Protein AF-A0AA38S0X5-F1 (afdb_monomer)

Solvent-accessible surface area (backbone atoms only — not comparable to full-atom values): 9272 Å² total; per-residue (Å²): 140,82,86,83,85,83,89,83,83,81,88,85,82,88,83,82,88,82,88,82,86,79,83,81,84,75,83,90,79,89,82,90,82,83,89,84,91,79,90,72,82,74,76,70,73,80,76,76,75,66,76,85,64,78,91,59,71,46,45,61,47,58,43,97,86,70,40,74,42,62,42,76,49,60,41,81,95,59,72,51,36,23,19,38,40,40,60,46,39,74,39,44,66,60,50,52,49,54,47,49,73,77,36,100,55,57,77,90,42,56,44,71,41,86,88,74,35,30,38,39,32,63,36,93,45,50,68,62,52,52,51,50,42,46,75,74,69,92

Organism: NCBI:txid41990

Sequence (138 aa):
MSRRLPSLRAAALSSLLSSSSTARTTPFFRALTTATTASSSSQAPPATASPARKPRPFIVARTPSNNLAVYQDARSGGTNKFTLIRKVGGDARALRQALLEELPFADGDVRLNPVTGHISVKGWHHKTIVNWLTAQGF

pLDDT: mean 79.6, std 19.32, range [43.91, 98.06]

Structure (mmCIF, N/CA/C/O backbone):
data_AF-A0AA38S0X5-F1
#
_entry.id   AF-A0AA38S0X5-F1
#
loop_
_atom_site.group_PDB
_atom_site.id
_atom_site.type_symbol
_atom_site.label_atom_id
_atom_site.label_alt_id
_atom_site.label_comp_id
_atom_site.label_asym_id
_atom_site.label_entity_id
_atom_site.label_seq_id
_atom_site.pdbx_PDB_ins_code
_atom_site.Cartn_x
_atom_site.Cartn_y
_atom_site.Cartn_z
_atom_site.occupancy
_atom_site.B_iso_or_equiv
_atom_site.auth_seq_id
_atom_site.auth_comp_id
_atom_site.auth_asym_id
_atom_site.auth_atom_id
_atom_site.pdbx_PDB_model_num
ATOM 1 N N . MET A 1 1 ? 37.559 -34.616 -37.834 1.00 52.75 1 MET A N 1
ATOM 2 C CA . MET A 1 1 ? 38.514 -34.341 -36.736 1.00 52.75 1 MET A CA 1
ATOM 3 C C . MET A 1 1 ? 37.707 -33.808 -35.548 1.00 52.75 1 MET A C 1
ATOM 5 O O . MET A 1 1 ? 37.344 -32.650 -35.549 1.00 52.75 1 MET A O 1
ATOM 9 N N . SER A 1 2 ? 37.055 -34.655 -34.751 1.00 44.97 2 SER A N 1
ATOM 10 C CA . SER A 1 2 ? 37.579 -35.397 -33.585 1.00 44.97 2 SER A CA 1
ATOM 11 C C . SER A 1 2 ? 37.655 -34.587 -32.272 1.00 44.97 2 SER A C 1
ATOM 13 O O . SER A 1 2 ? 38.683 -33.986 -32.007 1.00 44.97 2 SER A O 1
ATOM 15 N N . ARG A 1 3 ? 36.612 -34.781 -31.429 1.00 52.75 3 ARG A N 1
ATOM 16 C CA . ARG A 1 3 ? 36.579 -34.899 -29.937 1.00 52.75 3 ARG A CA 1
ATOM 17 C C . ARG A 1 3 ? 36.866 -33.607 -29.112 1.00 52.75 3 ARG A C 1
ATOM 19 O O . ARG A 1 3 ? 37.687 -32.810 -29.514 1.00 52.75 3 ARG A O 1
ATOM 26 N N . ARG A 1 4 ? 36.268 -33.319 -27.937 1.00 56.16 4 ARG A N 1
ATOM 27 C CA . ARG A 1 4 ? 35.839 -34.161 -26.796 1.00 56.16 4 ARG A CA 1
ATOM 28 C C . ARG A 1 4 ? 34.681 -33.546 -25.959 1.00 56.16 4 ARG A C 1
ATOM 30 O O . ARG A 1 4 ? 34.675 -32.360 -25.672 1.00 56.16 4 ARG A O 1
ATOM 37 N N . LEU A 1 5 ? 33.788 -34.464 -25.580 1.00 58.53 5 LEU A N 1
ATOM 38 C CA . LEU A 1 5 ? 32.840 -34.675 -24.461 1.00 58.53 5 LEU A CA 1
ATOM 39 C C . LEU A 1 5 ? 32.655 -33.691 -23.265 1.00 58.53 5 LEU A C 1
ATOM 41 O O . LEU A 1 5 ? 33.582 -32.981 -22.887 1.00 58.53 5 LEU A O 1
ATOM 45 N N . PRO A 1 6 ? 31.467 -33.755 -22.607 1.00 57.16 6 PRO A N 1
ATOM 46 C CA . PRO A 1 6 ? 31.051 -32.929 -21.466 1.00 57.16 6 PRO A CA 1
ATOM 47 C C . PRO A 1 6 ? 31.633 -33.388 -20.117 1.00 57.16 6 PRO A C 1
ATOM 49 O O . PRO A 1 6 ? 31.853 -34.578 -19.888 1.00 57.16 6 PRO A O 1
ATOM 52 N N . SER A 1 7 ? 31.814 -32.440 -19.191 1.00 60.75 7 SER A N 1
ATOM 53 C CA . SER A 1 7 ? 32.172 -32.724 -17.796 1.00 60.75 7 SER A CA 1
ATOM 54 C C . SER A 1 7 ? 30.917 -33.036 -16.978 1.00 60.75 7 SER A C 1
ATOM 56 O O . SER A 1 7 ? 30.143 -32.149 -16.622 1.00 60.75 7 SER A O 1
ATOM 58 N N . LEU A 1 8 ? 30.723 -34.324 -16.703 1.00 54.19 8 LEU A N 1
ATOM 59 C CA . LEU A 1 8 ? 29.823 -34.846 -15.681 1.00 54.19 8 LEU A CA 1
ATOM 60 C C . LEU A 1 8 ? 30.517 -34.707 -14.323 1.00 54.19 8 LEU A C 1
ATOM 62 O O . LEU A 1 8 ? 31.570 -35.310 -14.110 1.00 54.19 8 LEU A O 1
ATOM 66 N N . ARG A 1 9 ? 29.919 -33.973 -13.379 1.00 53.28 9 ARG A N 1
ATOM 67 C CA . ARG A 1 9 ? 30.257 -34.125 -11.960 1.00 53.28 9 ARG A CA 1
ATOM 68 C C . ARG A 1 9 ? 29.139 -34.875 -11.252 1.00 53.28 9 ARG A C 1
ATOM 70 O O . ARG A 1 9 ? 27.997 -34.431 -11.215 1.00 53.28 9 ARG A O 1
ATOM 77 N N . ALA A 1 10 ? 29.516 -36.054 -10.772 1.00 46.12 10 ALA A N 1
ATOM 78 C CA . ALA A 1 10 ? 28.684 -37.025 -10.094 1.00 46.12 10 ALA A CA 1
ATOM 79 C C . ALA A 1 10 ? 28.359 -36.624 -8.645 1.00 46.12 10 ALA A C 1
ATOM 81 O O . ALA A 1 10 ? 28.995 -35.758 -8.046 1.00 46.12 10 ALA A O 1
ATOM 82 N N . ALA A 1 11 ? 27.335 -37.308 -8.144 1.00 50.06 11 ALA A N 1
ATOM 83 C CA . ALA A 1 11 ? 26.624 -37.157 -6.886 1.00 50.06 11 ALA A CA 1
ATOM 84 C C . ALA A 1 11 ? 27.460 -37.323 -5.605 1.00 50.06 11 ALA A C 1
ATOM 86 O O . ALA A 1 11 ? 28.450 -38.051 -5.576 1.00 50.06 11 ALA A O 1
ATOM 87 N N . ALA A 1 12 ? 26.931 -36.770 -4.511 1.00 52.31 12 ALA A N 1
ATOM 88 C CA . ALA A 1 12 ? 27.066 -37.352 -3.181 1.00 52.31 12 ALA A CA 1
ATOM 89 C C . ALA A 1 12 ? 25.684 -37.405 -2.510 1.00 52.31 12 ALA A C 1
ATOM 91 O O . ALA A 1 12 ? 24.928 -36.434 -2.512 1.00 52.31 12 ALA A O 1
ATOM 92 N N . LEU A 1 13 ? 25.374 -38.599 -2.018 1.00 48.69 13 LEU A N 1
ATOM 93 C CA . LEU A 1 13 ? 24.159 -39.046 -1.349 1.00 48.69 13 LEU A CA 1
ATOM 94 C C . LEU A 1 13 ? 24.282 -38.851 0.171 1.00 48.69 13 LEU A C 1
ATOM 96 O O . LEU A 1 13 ? 25.394 -38.870 0.696 1.00 48.69 13 LEU A O 1
ATOM 100 N N . SER A 1 14 ? 23.133 -38.934 0.853 1.00 43.91 14 SER A N 1
ATOM 101 C CA . SER A 1 14 ? 22.975 -39.305 2.280 1.00 43.91 14 SER A CA 1
ATOM 102 C C . SER A 1 14 ? 23.137 -38.139 3.272 1.00 43.91 14 SER A C 1
ATOM 104 O O . SER A 1 14 ? 23.993 -37.290 3.093 1.00 43.91 14 SER A O 1
ATOM 106 N N . SER A 1 15 ? 22.356 -37.997 4.343 1.00 55.22 15 SER A N 1
ATOM 107 C CA . SER A 1 15 ? 21.524 -38.956 5.078 1.00 55.22 15 SER A CA 1
ATOM 108 C C . SER A 1 15 ? 20.460 -38.233 5.918 1.00 55.22 15 SER A C 1
ATOM 110 O O . SER A 1 15 ? 20.6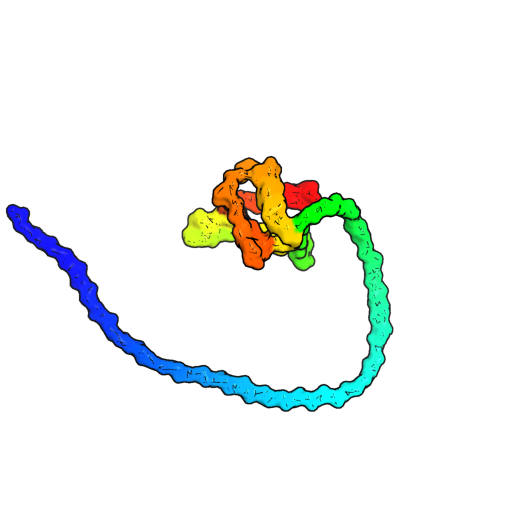20 -37.082 6.315 1.00 55.22 15 SER A O 1
ATOM 112 N N . LEU A 1 16 ? 19.377 -38.965 6.165 1.00 58.16 16 LEU A N 1
ATOM 113 C CA . LEU A 1 16 ? 18.199 -38.648 6.970 1.00 58.16 16 LEU A CA 1
ATOM 114 C C . LEU A 1 16 ? 18.473 -38.695 8.496 1.00 58.16 16 LEU A C 1
ATOM 116 O O . LEU A 1 16 ? 19.490 -39.243 8.913 1.00 58.16 16 LEU A O 1
ATOM 120 N N . LEU A 1 17 ? 17.461 -38.267 9.274 1.00 52.75 17 LEU A N 1
ATOM 121 C CA . LEU A 1 17 ? 17.262 -38.404 10.739 1.00 52.75 17 LEU A CA 1
ATOM 122 C C . LEU A 1 17 ? 18.129 -37.443 11.592 1.00 52.75 17 LEU A C 1
ATOM 124 O O . LEU A 1 17 ? 19.281 -37.202 11.287 1.00 52.75 17 LEU A O 1
ATOM 128 N N . SER A 1 18 ? 17.669 -36.823 12.681 1.00 54.97 18 SER A N 1
ATOM 129 C CA . SER A 1 18 ? 16.608 -37.196 13.612 1.00 54.97 18 SER A CA 1
ATOM 130 C C . SER A 1 18 ? 16.074 -35.973 14.369 1.00 54.97 18 SER A C 1
ATOM 132 O O . SER A 1 18 ? 16.801 -35.033 14.680 1.00 54.97 18 SER A O 1
ATOM 134 N N . SER A 1 19 ? 14.791 -36.054 14.700 1.00 55.12 19 SER A N 1
ATOM 135 C CA . SER A 1 19 ? 14.018 -35.215 15.607 1.00 55.12 19 SER A CA 1
ATOM 136 C C . SER A 1 19 ? 14.604 -35.110 17.017 1.00 55.12 19 SER A C 1
ATOM 138 O O . SER A 1 19 ? 15.086 -36.100 17.561 1.00 55.12 19 SER A O 1
ATOM 140 N N . SER A 1 20 ? 14.356 -33.973 17.670 1.00 57.53 20 SER A N 1
ATOM 141 C CA . SER A 1 20 ? 13.981 -33.947 19.091 1.00 57.53 20 SER A CA 1
ATOM 142 C C . SER A 1 20 ? 13.278 -32.631 19.425 1.00 57.53 20 SER A C 1
ATOM 144 O O . SER A 1 20 ? 13.896 -31.621 19.754 1.00 57.53 20 SER A O 1
ATOM 146 N N . SER A 1 21 ? 11.952 -32.678 19.303 1.00 58.75 21 SER A N 1
ATOM 147 C CA . SER A 1 21 ? 11.010 -31.726 19.882 1.00 58.75 21 SER A CA 1
ATOM 148 C C . SER A 1 21 ? 11.055 -31.856 21.404 1.00 58.75 21 SER A C 1
ATOM 150 O O . SER A 1 21 ? 10.702 -32.903 21.944 1.00 58.75 21 SER A O 1
ATOM 152 N N . THR A 1 22 ? 11.490 -30.815 22.109 1.00 59.88 22 THR A N 1
ATOM 153 C CA . THR A 1 22 ? 11.299 -30.706 23.557 1.00 59.88 22 THR A CA 1
ATOM 154 C C . THR A 1 22 ? 10.068 -29.851 23.822 1.00 59.88 22 THR A C 1
ATOM 156 O O . THR A 1 22 ? 10.115 -28.625 23.904 1.00 59.88 22 THR A O 1
ATOM 159 N N . ALA A 1 23 ? 8.931 -30.533 23.950 1.00 57.59 23 ALA A N 1
ATOM 160 C CA . ALA A 1 23 ? 7.719 -29.970 24.518 1.00 57.59 23 ALA A CA 1
ATOM 161 C C . ALA A 1 23 ? 8.006 -29.524 25.962 1.00 57.59 23 ALA A C 1
ATOM 163 O O . ALA A 1 23 ? 8.208 -30.347 26.853 1.00 57.59 23 ALA A O 1
ATOM 164 N N . ARG A 1 24 ? 8.039 -28.210 26.202 1.00 52.91 24 ARG A N 1
ATOM 165 C CA . ARG A 1 24 ? 8.001 -27.652 27.556 1.00 52.91 24 ARG A CA 1
ATOM 166 C C . ARG A 1 24 ? 6.548 -27.455 27.964 1.00 52.91 24 ARG A C 1
ATOM 168 O O . ARG A 1 24 ? 5.942 -26.419 27.715 1.00 52.91 24 ARG A O 1
ATOM 175 N N . THR A 1 25 ? 6.018 -28.489 28.598 1.00 58.12 25 THR A N 1
ATOM 176 C CA . THR A 1 25 ? 4.778 -28.465 29.369 1.00 58.12 25 THR A CA 1
ATOM 177 C C . THR A 1 25 ? 5.058 -27.748 30.686 1.00 58.12 25 THR A C 1
ATOM 179 O O . THR A 1 25 ? 5.696 -28.311 31.572 1.00 58.12 25 THR A O 1
ATOM 182 N N . THR A 1 26 ? 4.616 -26.501 30.830 1.00 66.12 26 THR A N 1
ATOM 183 C CA . THR A 1 26 ? 4.522 -25.859 32.149 1.00 66.12 26 THR A CA 1
ATOM 184 C C . THR A 1 26 ? 3.073 -25.902 32.618 1.00 66.12 26 THR A C 1
ATOM 186 O O . THR A 1 26 ? 2.185 -25.514 31.852 1.00 66.12 26 THR A O 1
ATOM 189 N N . PRO A 1 27 ? 2.812 -26.381 33.844 1.00 64.94 27 PRO A N 1
ATOM 190 C CA . PRO A 1 27 ? 1.467 -26.540 34.349 1.00 64.94 27 PRO A CA 1
ATOM 191 C C . PRO A 1 27 ? 0.811 -25.193 34.643 1.00 64.94 27 PRO A C 1
ATOM 193 O O . PRO A 1 27 ? 1.396 -24.260 35.188 1.00 64.94 27 PRO A O 1
ATOM 196 N N . PHE A 1 28 ? -0.460 -25.183 34.276 1.00 59.56 28 PHE A N 1
ATOM 197 C CA . PHE A 1 28 ? -1.569 -24.441 34.842 1.00 59.56 28 PHE A CA 1
ATOM 198 C C . PHE A 1 28 ? -1.389 -24.121 36.338 1.00 59.56 28 PHE A C 1
ATOM 200 O O . PHE A 1 28 ? -1.442 -25.016 37.179 1.00 59.56 28 PHE A O 1
ATOM 207 N N . PHE A 1 29 ? -1.271 -22.836 36.671 1.00 58.94 29 PHE A N 1
ATOM 208 C CA . PHE A 1 29 ? -1.618 -22.329 37.996 1.00 58.94 29 PHE A CA 1
ATOM 209 C C . PHE A 1 29 ? -2.692 -21.259 37.850 1.00 58.94 29 PHE A C 1
ATOM 211 O O . PHE A 1 29 ? -2.479 -20.175 37.311 1.00 58.94 29 PHE A O 1
ATOM 218 N N . ARG A 1 30 ? -3.881 -21.619 38.328 1.00 60.88 30 ARG A N 1
ATOM 219 C CA . ARG A 1 30 ? -5.025 -20.743 38.543 1.00 60.88 30 ARG A CA 1
ATOM 220 C C . ARG A 1 30 ? -4.872 -20.126 39.930 1.00 60.88 30 ARG A C 1
ATOM 222 O O . ARG A 1 30 ? -4.909 -20.853 40.917 1.00 60.88 30 ARG A O 1
ATOM 229 N N . ALA A 1 31 ? -4.764 -18.804 39.998 1.00 60.12 31 ALA A N 1
ATOM 230 C CA . ALA A 1 31 ? -4.989 -18.047 41.223 1.00 60.12 31 ALA A CA 1
ATOM 231 C C . ALA A 1 31 ? -6.096 -17.020 40.960 1.00 60.12 31 ALA A C 1
ATOM 233 O O . ALA A 1 31 ? -5.972 -16.141 40.112 1.00 60.12 31 ALA A O 1
ATOM 234 N N . LEU A 1 32 ? -7.212 -17.215 41.659 1.00 60.00 32 LEU A N 1
ATOM 235 C CA . LEU A 1 32 ? -8.371 -16.337 41.718 1.00 60.00 32 LEU A CA 1
ATOM 236 C C . LEU A 1 32 ? -8.268 -15.578 43.045 1.00 60.00 32 LEU A C 1
ATOM 238 O O . LEU A 1 32 ? -8.466 -16.193 44.089 1.00 60.00 32 LEU A O 1
ATOM 242 N N . THR A 1 33 ? -7.971 -14.278 43.016 1.00 60.59 33 THR A N 1
ATOM 243 C CA . THR A 1 33 ? -8.035 -13.407 44.203 1.00 60.59 33 THR A CA 1
ATOM 244 C C . THR A 1 33 ? -8.542 -12.012 43.827 1.00 60.59 33 THR A C 1
ATOM 246 O O . THR A 1 33 ? -7.830 -11.193 43.258 1.00 60.59 33 THR A O 1
ATOM 249 N N . THR A 1 34 ? -9.836 -11.832 44.086 1.00 50.75 34 THR A N 1
ATOM 250 C CA . THR A 1 34 ? -10.537 -10.672 44.67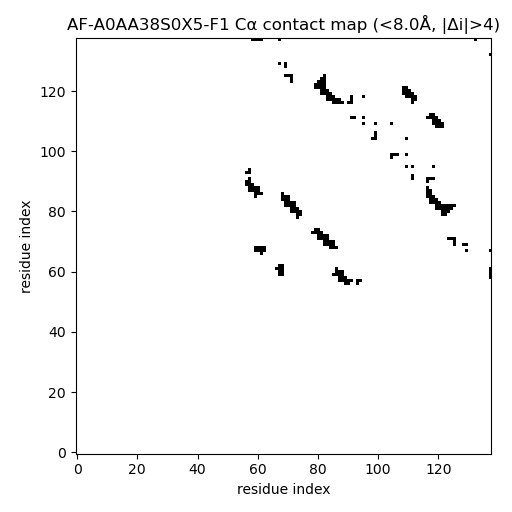1 1.00 50.75 34 THR A CA 1
ATOM 251 C C . THR A 1 34 ? -9.875 -9.281 44.701 1.00 50.75 34 THR A C 1
ATOM 253 O O . THR A 1 34 ? -8.882 -9.078 45.386 1.00 50.75 34 THR A O 1
ATOM 256 N N . ALA A 1 35 ? -10.608 -8.333 44.093 1.00 51.25 35 ALA A N 1
ATOM 257 C CA . ALA A 1 35 ? -10.918 -6.954 44.510 1.00 51.25 35 ALA A CA 1
ATOM 258 C C . ALA A 1 35 ? -9.779 -5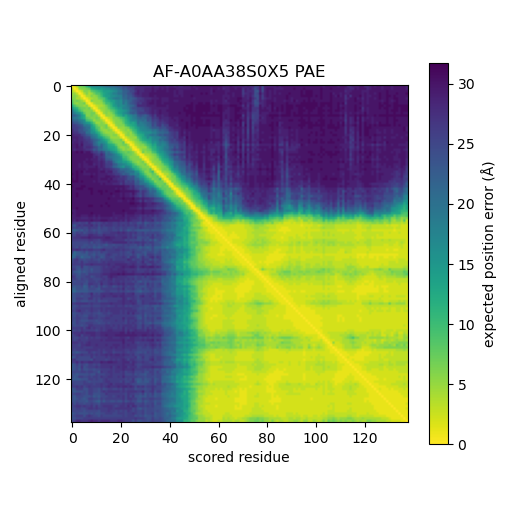.949 44.789 1.00 51.25 35 ALA A C 1
ATOM 260 O O . ALA A 1 35 ? -9.002 -6.121 45.718 1.00 51.25 35 ALA A O 1
ATOM 261 N N . THR A 1 36 ? -9.802 -4.805 44.085 1.00 53.00 36 THR A N 1
ATOM 262 C CA . THR A 1 36 ? -10.063 -3.461 44.663 1.00 53.00 36 THR A CA 1
ATOM 263 C C . THR A 1 36 ? -10.028 -2.387 43.560 1.00 53.00 36 THR A C 1
ATOM 265 O O . THR A 1 36 ? -9.030 -2.180 42.881 1.00 53.00 36 THR A O 1
ATOM 268 N N . THR A 1 37 ? -11.190 -1.766 43.377 1.00 54.81 37 THR A N 1
ATOM 269 C CA . THR A 1 37 ? -11.481 -0.352 43.092 1.00 54.81 37 THR A CA 1
ATOM 270 C C . THR A 1 37 ? -10.351 0.559 42.588 1.00 54.81 37 THR A C 1
ATOM 272 O O . THR A 1 37 ? -9.482 0.961 43.351 1.00 54.81 37 THR A O 1
ATOM 275 N N . ALA A 1 38 ? -10.488 1.032 41.346 1.00 54.53 38 ALA A N 1
ATOM 276 C CA . ALA A 1 38 ? -10.232 2.427 40.974 1.00 54.53 38 ALA A CA 1
ATOM 277 C C . ALA A 1 38 ? -10.913 2.709 39.627 1.00 54.53 38 ALA A C 1
ATOM 279 O O . ALA A 1 38 ? -10.335 2.526 38.558 1.00 54.53 38 ALA A O 1
ATOM 280 N N . SER A 1 39 ? -12.172 3.139 39.687 1.00 54.75 39 SER A N 1
ATOM 281 C CA . SER A 1 39 ? -12.848 3.790 38.567 1.00 54.75 39 SER A CA 1
ATOM 282 C C . SER A 1 39 ? -12.211 5.163 38.359 1.00 54.75 39 SER A C 1
ATOM 284 O O . SER A 1 39 ? -12.702 6.170 38.858 1.00 54.75 39 SER A O 1
ATOM 286 N N . SER A 1 40 ? -11.089 5.215 37.651 1.00 54.75 40 SER A N 1
ATOM 287 C CA . SER A 1 40 ? -10.600 6.450 37.055 1.00 54.75 40 SER A CA 1
ATOM 288 C C . SER A 1 40 ? -11.386 6.670 35.767 1.00 54.75 40 SER A C 1
ATOM 290 O O . SER A 1 40 ? -11.106 6.086 34.722 1.00 54.75 40 SER A O 1
ATOM 292 N N . SER A 1 41 ? -12.416 7.511 35.850 1.00 58.16 41 SER A N 1
ATOM 293 C CA . SER A 1 41 ? -13.047 8.112 34.681 1.00 58.16 41 SER A CA 1
ATOM 294 C C . SER A 1 41 ? -12.013 8.991 33.977 1.00 58.16 41 SER A C 1
ATOM 296 O O . SER A 1 41 ? -11.924 10.196 34.212 1.00 58.16 41 SER A O 1
ATOM 298 N N . SER A 1 42 ? -11.186 8.385 33.130 1.00 53.84 42 SER A N 1
ATOM 299 C CA . SER A 1 42 ? -10.414 9.115 32.139 1.00 53.84 42 SER A CA 1
ATOM 300 C C . SER A 1 42 ? -11.415 9.666 31.136 1.00 53.84 42 SER A C 1
ATOM 302 O O . SER A 1 42 ? -11.842 8.980 30.211 1.00 53.84 42 SER A O 1
ATOM 304 N N . GLN A 1 43 ? -11.851 10.895 31.397 1.00 51.00 43 GLN A N 1
ATOM 305 C CA . GLN A 1 43 ? -12.600 11.731 30.479 1.00 51.00 43 GLN A CA 1
ATOM 306 C C . GLN A 1 43 ? -11.787 11.799 29.184 1.00 51.00 43 GLN A C 1
ATOM 308 O O . GLN A 1 43 ? -10.787 12.510 29.093 1.00 51.00 43 GLN A O 1
ATOM 313 N N . ALA A 1 44 ? -12.152 10.956 28.218 1.00 58.53 44 ALA A N 1
ATOM 314 C CA . ALA A 1 44 ? -11.544 10.979 26.904 1.00 58.53 44 ALA A CA 1
ATOM 315 C C . ALA A 1 44 ? -11.789 12.382 26.326 1.00 58.53 44 ALA A C 1
ATOM 317 O O . ALA A 1 44 ? -12.930 12.855 26.381 1.00 58.53 44 ALA A O 1
ATOM 318 N N . PRO A 1 45 ? -10.753 13.075 25.817 1.00 64.94 45 PRO A N 1
ATOM 319 C CA . PRO A 1 45 ? -10.961 14.351 25.152 1.00 64.94 45 PRO A CA 1
ATOM 320 C C . PRO A 1 45 ? -11.981 14.142 24.025 1.00 64.94 45 PRO A C 1
ATOM 322 O O . PRO A 1 45 ? -12.003 13.057 23.430 1.00 64.94 45 PRO A O 1
ATOM 325 N N . PRO A 1 46 ? -12.850 15.132 23.747 1.00 54.16 46 PRO A N 1
ATOM 326 C CA . PRO A 1 46 ? -13.848 15.011 22.699 1.00 54.16 46 PRO A CA 1
ATOM 327 C C . PRO A 1 46 ? -13.117 14.608 21.427 1.00 54.16 46 PRO A C 1
ATOM 329 O O . PRO A 1 46 ? -12.213 15.309 20.975 1.00 54.16 46 PRO A O 1
ATOM 332 N N . ALA A 1 47 ? -13.454 13.430 20.902 1.00 55.28 47 ALA A N 1
ATOM 333 C CA . ALA A 1 47 ? -12.979 12.996 19.608 1.00 55.28 47 ALA A CA 1
ATOM 334 C C . ALA A 1 47 ? -13.438 14.067 18.623 1.00 55.28 47 ALA A C 1
ATOM 336 O O . ALA A 1 47 ? -14.618 14.123 18.280 1.00 55.28 47 ALA A O 1
ATOM 337 N N . THR A 1 48 ? -12.529 14.972 18.255 1.00 48.53 48 THR A N 1
ATOM 338 C CA . THR A 1 48 ? -12.746 15.970 17.218 1.00 48.53 48 THR A CA 1
ATOM 339 C C . THR A 1 48 ? -13.227 15.193 16.011 1.00 48.53 48 THR A C 1
ATOM 341 O O . THR A 1 48 ? -12.455 14.446 15.406 1.00 48.53 48 THR A O 1
ATOM 344 N N . ALA A 1 49 ? -14.532 15.276 15.751 1.00 54.94 49 ALA A N 1
ATOM 345 C CA . ALA A 1 49 ? -15.179 14.572 14.670 1.00 54.94 49 ALA A CA 1
ATOM 346 C C . ALA A 1 49 ? -14.469 15.011 13.393 1.00 54.94 49 ALA A C 1
ATOM 348 O O . ALA A 1 49 ? -14.604 16.149 12.943 1.00 54.94 49 ALA A O 1
ATOM 349 N N . SER A 1 50 ? -13.620 14.122 12.877 1.00 58.62 50 SER A N 1
ATOM 350 C CA . SER A 1 50 ? -12.950 14.308 11.599 1.00 58.62 50 SER A CA 1
ATOM 351 C C . SER A 1 50 ? -14.036 14.647 10.574 1.00 58.62 50 SER A C 1
ATOM 353 O O . SER A 1 50 ? -15.109 14.036 10.650 1.00 58.62 50 SER A O 1
ATOM 355 N N . PRO A 1 51 ? -13.816 15.624 9.673 1.00 57.34 51 PRO A N 1
ATOM 356 C CA . PRO A 1 51 ? -14.843 16.096 8.751 1.00 57.34 51 PRO A CA 1
ATOM 357 C C . PRO A 1 51 ? -15.522 14.892 8.111 1.00 57.34 51 PRO A C 1
ATOM 359 O O . PRO A 1 51 ? -14.831 14.043 7.544 1.00 57.34 51 PRO A O 1
ATOM 362 N N . ALA A 1 52 ? -16.844 14.791 8.300 1.00 57.75 52 ALA A N 1
ATOM 363 C CA . ALA A 1 52 ? -17.649 13.637 7.926 1.00 57.75 52 ALA A CA 1
ATOM 364 C C . ALA A 1 52 ? -17.360 13.279 6.469 1.00 57.75 52 ALA A C 1
ATOM 366 O O . ALA A 1 52 ? -17.796 13.936 5.521 1.00 57.75 52 ALA A O 1
ATOM 367 N N . ARG A 1 53 ? -16.502 12.280 6.303 1.00 62.91 53 ARG A N 1
ATOM 368 C CA . ARG A 1 53 ? -15.946 11.942 5.010 1.00 62.91 53 ARG A CA 1
ATOM 369 C C . ARG A 1 53 ? -17.037 11.255 4.218 1.00 62.91 53 ARG A C 1
ATOM 371 O O . ARG A 1 53 ? -17.741 10.411 4.771 1.00 62.91 53 ARG A O 1
ATOM 378 N N . LYS A 1 54 ? -17.168 11.603 2.932 1.00 70.38 54 LYS A N 1
ATOM 379 C C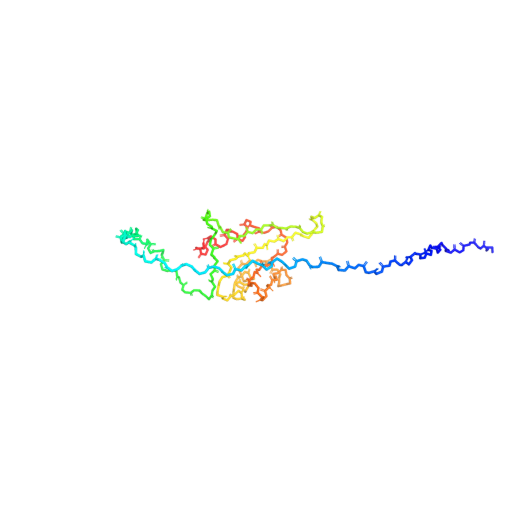A . LYS A 1 54 ? -18.090 10.904 2.027 1.00 70.38 54 LYS A CA 1
ATOM 380 C C . LYS A 1 54 ? -17.925 9.393 2.242 1.00 70.38 54 LYS A C 1
ATOM 382 O O . LYS A 1 54 ? -16.773 8.944 2.261 1.00 70.38 54 LYS A O 1
ATOM 387 N N . PRO A 1 55 ? -19.015 8.635 2.441 1.00 77.69 55 PRO A N 1
ATOM 388 C CA . PRO A 1 55 ? -18.915 7.202 2.660 1.00 77.69 55 PRO A CA 1
ATOM 389 C C . PRO A 1 55 ? -18.260 6.580 1.426 1.00 77.69 55 PRO A C 1
ATOM 391 O O . PRO A 1 55 ? -18.794 6.647 0.321 1.00 77.69 55 PRO A O 1
ATOM 394 N N . ARG A 1 56 ? -17.051 6.045 1.607 1.00 85.56 56 ARG A N 1
ATOM 395 C CA . ARG A 1 56 ? -16.300 5.322 0.578 1.00 85.56 56 ARG A CA 1
ATOM 396 C C . ARG A 1 56 ? -16.324 3.838 0.932 1.00 85.56 56 ARG A C 1
ATOM 398 O O . ARG A 1 56 ? -16.269 3.512 2.118 1.00 85.56 56 ARG A O 1
ATOM 405 N N . PRO A 1 57 ? -16.333 2.939 -0.063 1.00 91.81 57 PRO A N 1
ATOM 406 C CA . PRO A 1 57 ? -16.299 1.500 0.192 1.00 91.81 57 PRO A CA 1
ATOM 407 C C . PRO A 1 57 ? -14.952 1.028 0.765 1.00 91.81 57 PRO A C 1
ATOM 409 O O . PRO A 1 57 ? -14.862 -0.084 1.276 1.00 91.81 57 PRO A O 1
ATOM 412 N N . PHE A 1 58 ? -13.911 1.866 0.708 1.00 92.94 58 PHE A N 1
ATOM 413 C CA . PHE A 1 58 ? -12.570 1.570 1.203 1.00 92.94 58 PHE A CA 1
ATOM 414 C C . PHE A 1 58 ? -12.026 2.668 2.115 1.00 92.94 58 PHE A C 1
ATOM 416 O O . PHE A 1 58 ? -12.346 3.852 1.973 1.00 92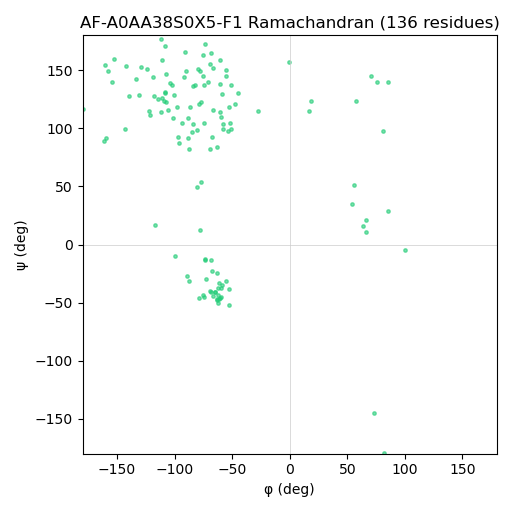.94 58 PHE A O 1
ATOM 423 N N . ILE A 1 59 ? -11.138 2.269 3.023 1.00 93.75 59 ILE A N 1
ATOM 424 C CA . ILE A 1 59 ? -10.426 3.154 3.943 1.00 93.75 59 ILE A CA 1
ATOM 425 C C . ILE A 1 59 ? -8.945 2.778 3.954 1.00 93.75 59 ILE A C 1
ATOM 427 O O . ILE A 1 59 ? -8.604 1.602 3.924 1.00 93.75 59 ILE A O 1
ATOM 431 N N . VAL A 1 60 ? -8.052 3.762 4.033 1.00 95.00 60 VAL A N 1
ATOM 432 C CA . VAL A 1 60 ? -6.627 3.532 4.314 1.00 95.00 60 VAL A CA 1
ATOM 433 C C . VAL A 1 60 ? -6.325 4.096 5.692 1.00 95.00 60 VAL A C 1
ATOM 435 O O . VAL A 1 60 ? -6.426 5.302 5.901 1.00 95.00 60 VAL A O 1
ATOM 438 N N . ALA A 1 61 ? -5.989 3.232 6.648 1.00 94.44 61 ALA A N 1
ATOM 439 C CA . ALA A 1 61 ? -5.687 3.672 8.003 1.00 94.44 61 ALA A CA 1
ATOM 440 C C . ALA A 1 61 ? -4.239 4.168 8.119 1.00 94.44 61 ALA A C 1
ATOM 442 O O . ALA A 1 61 ? -3.295 3.521 7.652 1.00 94.44 61 ALA A O 1
ATOM 443 N N . ARG A 1 62 ? -4.049 5.288 8.821 1.00 95.38 62 ARG A N 1
ATOM 444 C CA . ARG A 1 62 ? -2.721 5.820 9.146 1.00 95.38 62 ARG A CA 1
ATOM 445 C C . ARG A 1 62 ? -1.987 4.927 10.147 1.00 95.38 62 ARG A C 1
ATOM 447 O O . ARG A 1 62 ? -2.577 4.146 10.899 1.00 95.38 62 ARG A O 1
ATOM 454 N N . THR A 1 63 ? -0.664 4.997 10.129 1.00 96.19 63 THR A N 1
ATOM 455 C CA . THR A 1 63 ? 0.218 4.381 11.132 1.00 96.19 63 THR A CA 1
ATOM 456 C C . THR A 1 63 ? 0.080 5.088 12.491 1.00 96.19 63 THR A C 1
ATOM 458 O O . THR A 1 63 ? -0.459 6.193 12.534 1.00 96.19 63 THR A O 1
ATOM 461 N N . PRO A 1 64 ? 0.559 4.498 13.605 1.00 95.19 64 PRO A N 1
ATOM 462 C CA . PRO A 1 64 ? 0.542 5.170 14.912 1.00 95.19 64 PRO A CA 1
ATOM 463 C C . PRO A 1 64 ? 1.251 6.532 14.902 1.00 95.19 64 PRO A C 1
ATOM 465 O O . PRO A 1 64 ? 0.821 7.457 15.576 1.00 95.19 64 PRO A O 1
ATOM 468 N N . SER A 1 65 ? 2.276 6.686 14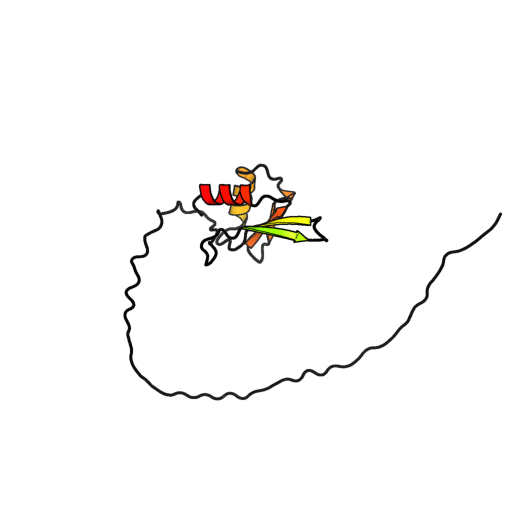.059 1.00 95.62 65 SER A N 1
ATOM 469 C CA . SER A 1 65 ? 2.979 7.953 13.815 1.00 95.62 65 SER A CA 1
ATOM 470 C C . SER A 1 65 ? 2.224 8.919 12.888 1.00 95.62 65 SER A C 1
ATOM 472 O O . SER A 1 65 ? 2.818 9.865 12.389 1.00 95.62 65 SER A O 1
ATOM 474 N N . ASN A 1 66 ? 0.941 8.671 12.607 1.00 93.25 66 ASN A N 1
ATOM 475 C CA . ASN A 1 66 ? 0.084 9.487 11.741 1.00 93.25 66 ASN A CA 1
ATOM 476 C C . ASN A 1 66 ? 0.525 9.562 10.257 1.00 93.25 66 ASN A C 1
ATOM 478 O O . ASN A 1 66 ? 0.028 10.383 9.494 1.00 93.25 66 ASN A O 1
ATOM 482 N N . ASN A 1 67 ? 1.408 8.672 9.797 1.00 95.00 67 ASN A N 1
ATOM 483 C CA . ASN A 1 67 ? 1.811 8.606 8.3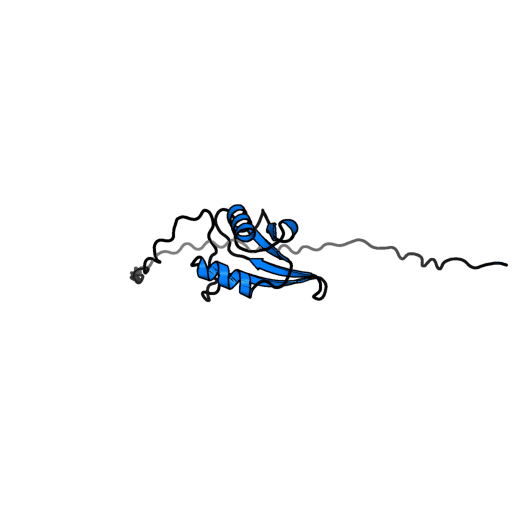86 1.00 95.00 67 ASN A CA 1
ATOM 484 C C . ASN A 1 67 ? 0.908 7.662 7.584 1.00 95.00 67 ASN A C 1
ATOM 486 O O . ASN A 1 67 ? 0.447 6.647 8.121 1.00 95.00 67 ASN A O 1
ATOM 490 N N . LEU A 1 68 ? 0.709 7.950 6.293 1.00 96.56 68 LEU A N 1
ATOM 491 C CA . LEU A 1 68 ? 0.052 7.033 5.358 1.00 96.56 68 LEU A CA 1
ATOM 492 C C . LEU A 1 68 ? 0.844 5.723 5.250 1.00 96.56 68 LEU A C 1
ATOM 494 O O . LEU A 1 68 ? 2.070 5.725 5.177 1.00 96.56 68 LEU A O 1
ATOM 498 N N . ALA A 1 69 ? 0.138 4.593 5.229 1.00 96.94 69 ALA A N 1
ATOM 499 C CA . ALA A 1 69 ? 0.737 3.259 5.177 1.00 96.94 69 ALA A CA 1
ATOM 500 C C . ALA A 1 69 ? 1.173 2.866 3.748 1.00 96.94 69 ALA A C 1
ATOM 502 O O . ALA A 1 69 ? 0.823 1.792 3.255 1.00 96.94 69 ALA A O 1
ATOM 503 N N . VAL A 1 70 ? 1.914 3.752 3.080 1.00 97.81 70 VAL A N 1
ATOM 504 C CA . VAL A 1 70 ? 2.482 3.553 1.743 1.00 97.81 70 VAL A CA 1
ATOM 505 C C . VAL A 1 70 ? 3.979 3.353 1.905 1.00 97.81 70 VAL A C 1
ATOM 507 O O . VAL A 1 70 ? 4.671 4.197 2.460 1.00 97.81 70 VAL A O 1
ATOM 510 N N . TYR A 1 71 ? 4.486 2.231 1.422 1.00 97.38 71 TYR A N 1
ATOM 511 C CA . TYR A 1 71 ? 5.886 1.858 1.558 1.00 97.38 71 TYR A CA 1
ATOM 512 C C . TYR A 1 71 ? 6.482 1.609 0.192 1.00 97.38 71 TYR A C 1
ATOM 514 O O . TYR A 1 71 ? 5.787 1.176 -0.723 1.00 97.38 71 TYR A O 1
ATOM 522 N N . GLN A 1 72 ? 7.777 1.840 0.063 1.00 97.25 72 GLN A N 1
ATOM 523 C CA . GLN A 1 72 ? 8.510 1.372 -1.093 1.00 97.25 72 GLN A CA 1
ATOM 524 C C . GLN A 1 72 ? 9.343 0.159 -0.712 1.00 97.25 72 GLN A C 1
ATOM 526 O O . GLN A 1 72 ? 9.930 0.128 0.365 1.00 97.25 72 GLN A O 1
ATOM 531 N N . ASP A 1 73 ? 9.384 -0.831 -1.589 1.00 96.06 73 ASP A N 1
ATOM 532 C CA . ASP A 1 73 ? 10.102 -2.074 -1.360 1.00 96.06 73 ASP A CA 1
ATOM 533 C C . ASP A 1 73 ? 10.748 -2.533 -2.673 1.00 96.06 73 ASP A C 1
ATOM 535 O O . ASP A 1 73 ? 10.317 -2.179 -3.778 1.00 96.06 73 ASP A O 1
ATOM 539 N N . ALA A 1 74 ? 11.833 -3.284 -2.554 1.00 96.81 74 ALA A N 1
ATOM 540 C CA . ALA A 1 74 ? 12.555 -3.817 -3.687 1.00 96.81 74 ALA A CA 1
ATOM 541 C C . ALA A 1 74 ? 13.007 -5.249 -3.406 1.00 96.81 74 ALA A C 1
ATOM 543 O O . ALA A 1 74 ? 13.663 -5.548 -2.414 1.00 96.81 74 ALA A O 1
ATOM 544 N N . ARG A 1 75 ? 12.683 -6.152 -4.330 1.00 94.50 75 ARG A N 1
ATOM 545 C CA . ARG A 1 75 ? 13.090 -7.562 -4.302 1.00 94.50 75 ARG A CA 1
ATOM 546 C C . ARG A 1 75 ? 14.146 -7.835 -5.368 1.00 94.50 75 ARG A C 1
ATOM 548 O O . ARG A 1 75 ? 14.388 -7.008 -6.248 1.00 94.50 75 ARG A O 1
ATOM 555 N N . SER A 1 76 ? 14.742 -9.028 -5.325 1.00 94.56 76 SER A N 1
ATOM 556 C CA . SER A 1 76 ? 15.715 -9.490 -6.327 1.00 94.56 76 SER A CA 1
ATOM 557 C C . SER A 1 76 ? 16.904 -8.533 -6.484 1.00 94.56 76 SER A C 1
ATOM 559 O O . SER A 1 76 ? 17.192 -8.072 -7.586 1.00 94.56 76 SER A O 1
ATOM 561 N N . GLY A 1 77 ? 17.543 -8.166 -5.369 1.00 93.38 77 GLY A N 1
ATOM 562 C CA . GLY A 1 77 ? 18.726 -7.298 -5.387 1.00 93.38 77 GLY A CA 1
ATOM 563 C C . GLY A 1 77 ? 18.467 -5.866 -5.868 1.00 93.38 77 GLY A C 1
ATOM 564 O O . GLY A 1 77 ? 19.393 -5.200 -6.311 1.00 93.38 77 GLY A O 1
ATOM 565 N N . GLY A 1 78 ? 17.219 -5.386 -5.813 1.00 92.88 78 GLY A N 1
ATOM 566 C CA . GLY A 1 78 ? 16.869 -4.017 -6.203 1.00 92.88 78 GLY A CA 1
ATOM 567 C C . GLY A 1 78 ? 16.267 -3.879 -7.602 1.00 92.88 78 GLY A C 1
ATOM 568 O O . GLY A 1 78 ? 15.833 -2.785 -7.959 1.00 92.88 78 GLY A O 1
ATOM 569 N N . THR A 1 79 ? 16.183 -4.956 -8.386 1.00 95.81 79 THR A N 1
ATOM 570 C CA . THR A 1 79 ? 15.567 -4.917 -9.723 1.00 95.81 79 THR A CA 1
ATOM 571 C C . THR A 1 79 ? 14.044 -4.830 -9.644 1.00 95.81 79 THR A C 1
ATOM 573 O O . THR A 1 79 ? 13.426 -4.009 -10.323 1.00 95.81 79 THR A O 1
ATOM 576 N N . ASN A 1 80 ? 13.422 -5.638 -8.780 1.00 95.38 80 ASN A N 1
ATOM 577 C CA . ASN A 1 80 ? 11.967 -5.683 -8.641 1.00 95.38 80 ASN A CA 1
ATOM 578 C C . ASN A 1 80 ? 11.492 -4.646 -7.634 1.00 95.38 80 ASN A C 1
ATOM 580 O O . ASN A 1 80 ? 11.256 -4.963 -6.471 1.00 95.38 80 ASN A O 1
ATOM 584 N N . LYS A 1 81 ? 11.360 -3.410 -8.103 1.00 96.56 81 LYS A N 1
ATOM 585 C CA . LYS A 1 81 ? 10.876 -2.264 -7.330 1.00 96.56 81 LYS A CA 1
ATOM 586 C C . LYS A 1 81 ? 9.355 -2.245 -7.329 1.00 96.56 81 LYS A C 1
ATOM 588 O O . LYS A 1 81 ? 8.747 -2.453 -8.379 1.00 96.56 81 LYS A O 1
ATOM 593 N N . PHE A 1 82 ? 8.746 -1.984 -6.183 1.00 97.25 82 PHE A N 1
ATOM 594 C CA . PHE A 1 82 ? 7.305 -1.803 -6.063 1.00 97.25 82 PHE A CA 1
ATOM 595 C C . PHE A 1 82 ? 6.958 -0.899 -4.881 1.00 97.25 82 PHE A C 1
ATOM 597 O O . PHE A 1 82 ? 7.729 -0.704 -3.944 1.00 97.25 82 PHE A O 1
ATOM 604 N N . THR A 1 83 ? 5.762 -0.335 -4.935 1.00 98.06 83 THR A N 1
ATOM 605 C CA .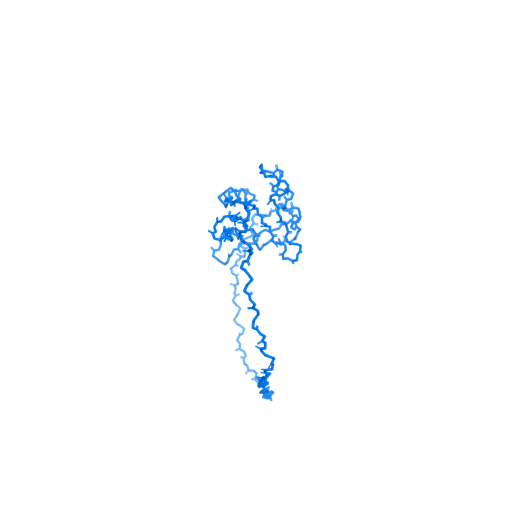 THR A 1 83 ? 5.167 0.467 -3.877 1.00 98.06 83 THR A CA 1
ATOM 606 C C . THR A 1 83 ? 3.994 -0.307 -3.290 1.00 98.06 83 THR A C 1
ATOM 608 O O . THR A 1 83 ? 3.111 -0.757 -4.015 1.00 98.06 83 THR A O 1
ATOM 611 N N . LEU A 1 84 ? 4.002 -0.499 -1.976 1.00 97.62 84 LEU A N 1
ATOM 612 C CA . LEU A 1 84 ? 3.033 -1.292 -1.235 1.00 97.62 84 LEU A CA 1
ATOM 613 C C . LEU A 1 84 ? 2.134 -0.384 -0.393 1.00 97.62 84 LEU A C 1
ATOM 615 O O . LEU A 1 84 ? 2.614 0.340 0.476 1.00 97.62 84 LEU A O 1
ATOM 619 N N . ILE A 1 85 ? 0.826 -0.484 -0.598 1.00 97.38 85 ILE A N 1
ATOM 620 C CA . ILE A 1 85 ? -0.206 0.159 0.213 1.00 97.38 85 ILE A CA 1
ATOM 621 C C . ILE A 1 85 ? -0.726 -0.877 1.215 1.00 97.38 85 ILE A C 1
ATOM 623 O O . ILE A 1 85 ? -1.242 -1.933 0.834 1.00 97.38 85 ILE A O 1
ATOM 627 N N . ARG A 1 86 ? -0.561 -0.589 2.509 1.00 97.12 86 ARG A N 1
ATOM 628 C CA . ARG A 1 86 ? -1.001 -1.437 3.628 1.00 97.12 86 ARG A CA 1
ATOM 629 C C . ARG A 1 86 ? -2.145 -0.775 4.390 1.00 97.12 86 ARG A C 1
ATOM 631 O O . ARG A 1 86 ? -2.527 0.354 4.103 1.00 97.12 86 ARG A O 1
ATOM 638 N N . LYS A 1 87 ? -2.675 -1.491 5.388 1.00 96.44 87 LYS A N 1
ATOM 639 C CA . LYS A 1 87 ? -3.765 -1.018 6.261 1.00 96.44 87 LYS A CA 1
ATOM 640 C C . LYS A 1 87 ? -4.997 -0.539 5.476 1.00 96.44 87 LYS A C 1
ATOM 642 O O . LYS A 1 87 ? -5.663 0.413 5.882 1.00 96.44 87 LYS A O 1
ATOM 647 N N . VAL A 1 88 ? -5.273 -1.200 4.352 1.00 96.06 88 VAL A N 1
ATOM 648 C CA . VAL A 1 88 ? -6.505 -1.014 3.587 1.00 96.06 88 VAL A CA 1
ATOM 649 C C . VAL A 1 88 ? -7.614 -1.765 4.319 1.00 96.06 88 VAL A C 1
ATOM 651 O O . VAL A 1 88 ? -7.480 -2.955 4.592 1.00 96.06 88 VAL A O 1
ATOM 654 N N . GLY A 1 89 ? -8.673 -1.054 4.682 1.00 92.81 89 GLY A N 1
ATOM 655 C CA . GLY A 1 89 ? -9.907 -1.598 5.232 1.00 92.81 89 GLY A CA 1
ATOM 656 C C . GLY A 1 89 ? -11.058 -1.432 4.243 1.00 92.81 89 GLY A C 1
ATOM 657 O O . GLY A 1 89 ? -11.009 -0.574 3.359 1.00 92.81 89 GLY A O 1
ATOM 658 N N . GLY A 1 90 ? -12.105 -2.237 4.407 1.00 93.62 90 GLY A N 1
ATOM 659 C CA . GLY A 1 90 ? -13.222 -2.281 3.462 1.00 93.62 90 GLY A CA 1
ATOM 660 C C . GLY A 1 90 ? -12.841 -2.976 2.153 1.00 93.62 90 GLY A C 1
ATOM 661 O O . GLY A 1 90 ? -12.066 -3.934 2.151 1.00 93.62 90 GLY A O 1
ATOM 662 N N . ASP A 1 91 ? -13.389 -2.498 1.037 1.00 94.69 91 ASP A N 1
ATOM 663 C CA . ASP A 1 91 ? -13.211 -3.114 -0.276 1.00 94.69 91 ASP A CA 1
ATOM 664 C C . ASP A 1 91 ? -11.920 -2.658 -0.976 1.00 94.69 91 ASP A C 1
ATOM 666 O O . ASP A 1 91 ? -11.853 -1.632 -1.658 1.00 94.69 91 ASP A O 1
ATOM 670 N N . ALA A 1 92 ? -10.872 -3.472 -0.857 1.00 95.31 92 ALA A N 1
ATOM 671 C CA . ALA A 1 92 ? -9.601 -3.221 -1.525 1.00 95.31 92 ALA A CA 1
ATOM 672 C C . ALA A 1 92 ? -9.704 -3.245 -3.067 1.00 95.31 92 ALA A C 1
ATOM 674 O O . ALA A 1 92 ? -8.893 -2.606 -3.741 1.00 95.31 92 ALA A O 1
ATOM 675 N N . ARG A 1 93 ? -10.692 -3.930 -3.664 1.00 95.56 93 ARG A N 1
ATOM 676 C CA . ARG A 1 93 ? -10.863 -3.936 -5.129 1.00 95.56 93 ARG A CA 1
ATOM 677 C C . ARG A 1 93 ? -11.308 -2.570 -5.632 1.00 95.56 93 ARG A C 1
ATOM 679 O O . ARG A 1 93 ? -10.768 -2.103 -6.633 1.00 95.56 93 ARG A O 1
ATOM 686 N N . ALA A 1 94 ? -12.205 -1.916 -4.897 1.00 94.88 94 ALA A N 1
ATOM 687 C CA . ALA A 1 94 ? -12.623 -0.551 -5.184 1.00 94.88 94 ALA A CA 1
ATOM 688 C C . ALA A 1 94 ? -11.446 0.437 -5.074 1.00 94.88 94 ALA A C 1
ATOM 690 O O . ALA A 1 94 ? -11.317 1.326 -5.912 1.00 94.88 94 ALA A O 1
ATOM 691 N N . LEU A 1 95 ? -10.526 0.246 -4.113 1.00 95.12 95 LEU A N 1
ATOM 692 C CA . LEU A 1 95 ? -9.308 1.066 -4.033 1.00 95.12 95 LEU A CA 1
ATOM 693 C C . LEU A 1 95 ? -8.393 0.851 -5.248 1.00 95.12 95 LEU A C 1
ATOM 695 O O . LEU A 1 95 ? -7.855 1.815 -5.785 1.00 95.12 95 LEU A O 1
ATOM 699 N N . ARG A 1 96 ? -8.235 -0.398 -5.710 1.00 95.75 96 ARG A N 1
ATOM 700 C CA . ARG A 1 96 ? -7.480 -0.705 -6.938 1.00 95.75 96 ARG A CA 1
ATOM 701 C C . ARG A 1 96 ? -8.091 -0.022 -8.164 1.00 95.75 96 ARG A C 1
ATOM 703 O O . ARG A 1 96 ? -7.339 0.536 -8.952 1.00 95.75 96 ARG A O 1
ATOM 710 N N . GLN A 1 97 ? -9.411 -0.083 -8.329 1.00 95.12 97 GLN A N 1
ATOM 711 C CA . GLN A 1 97 ? -10.103 0.555 -9.456 1.00 95.12 97 GLN A CA 1
ATOM 712 C C . GLN A 1 97 ? -9.940 2.075 -9.422 1.00 95.12 97 GLN A C 1
ATOM 714 O O . GLN A 1 97 ? -9.498 2.649 -10.408 1.00 95.12 97 GLN A O 1
ATOM 719 N N . ALA A 1 98 ? -10.146 2.699 -8.259 1.00 94.00 98 ALA A N 1
ATOM 720 C CA . ALA A 1 98 ? -9.928 4.133 -8.091 1.00 94.00 98 ALA A CA 1
ATOM 721 C C . ALA A 1 98 ? -8.481 4.555 -8.410 1.00 94.00 98 ALA A C 1
ATOM 723 O O . ALA A 1 98 ? -8.260 5.630 -8.957 1.00 94.00 98 ALA A O 1
ATOM 724 N N . LEU A 1 99 ? -7.484 3.711 -8.105 1.00 94.50 99 LEU A N 1
ATOM 725 C CA . LEU A 1 99 ? -6.096 3.968 -8.506 1.00 94.50 99 LEU A CA 1
ATOM 726 C C . LEU A 1 99 ? -5.905 3.950 -10.024 1.00 94.50 99 LEU A C 1
ATOM 728 O O . LEU A 1 99 ? -5.132 4.752 -10.529 1.00 94.50 99 LEU A O 1
ATOM 732 N N . LEU A 1 100 ? -6.544 3.014 -10.725 1.00 95.31 100 LEU A N 1
ATOM 733 C CA . LEU A 1 100 ? -6.421 2.869 -12.179 1.00 95.31 100 LEU A CA 1
ATOM 734 C C . LEU A 1 100 ? -7.160 3.979 -12.937 1.00 95.31 100 LEU A C 1
ATOM 736 O O . LEU A 1 100 ? -6.748 4.344 -14.031 1.00 95.31 100 LEU A O 1
ATOM 740 N N . GLU A 1 101 ? -8.236 4.514 -12.360 1.00 94.19 101 GLU A N 1
ATOM 741 C CA . GLU A 1 101 ? -9.000 5.629 -12.932 1.00 94.19 101 GLU A CA 1
ATOM 742 C C . GLU A 1 101 ? -8.279 6.972 -12.764 1.00 94.19 101 GLU A C 1
ATOM 744 O O . GLU A 1 101 ? -8.228 7.777 -13.690 1.00 94.19 101 GLU A O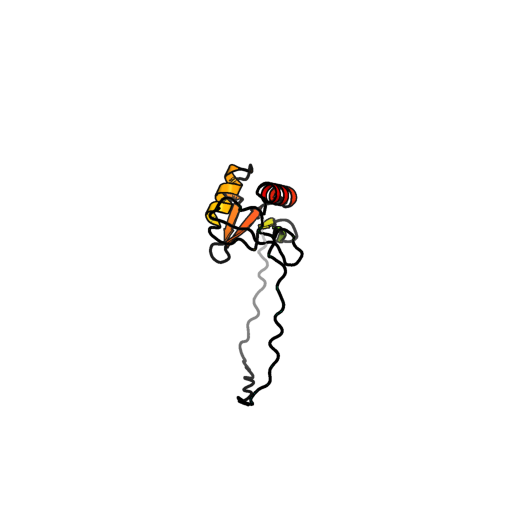 1
ATOM 749 N N . GLU A 1 102 ? -7.708 7.220 -11.583 1.00 93.25 102 GLU A N 1
ATOM 750 C CA . GLU A 1 102 ? -7.121 8.518 -11.234 1.00 93.25 102 GLU A CA 1
ATOM 751 C C . GLU A 1 102 ? -5.644 8.644 -11.621 1.00 93.25 102 GLU A C 1
ATOM 753 O O . GLU A 1 102 ? -5.138 9.750 -11.822 1.00 93.25 102 GLU A O 1
ATOM 758 N N . LEU A 1 103 ? -4.919 7.525 -11.681 1.00 93.38 103 LEU A N 1
ATOM 759 C CA . LEU A 1 103 ? -3.495 7.503 -11.998 1.00 93.38 103 LEU A CA 1
ATOM 760 C C . LEU A 1 103 ? -3.251 6.701 -13.279 1.00 93.38 103 LEU A C 1
ATOM 762 O O . LEU A 1 103 ? -3.879 5.665 -13.481 1.00 93.38 103 LEU A O 1
ATOM 766 N N . PRO A 1 104 ? -2.284 7.112 -14.119 1.00 92.12 104 PRO A N 1
ATOM 767 C CA . PRO A 1 104 ? -1.971 6.441 -15.379 1.00 92.12 104 PRO A CA 1
ATOM 768 C C . PRO A 1 104 ? -1.152 5.154 -15.155 1.00 92.12 104 PRO A C 1
ATOM 770 O O . PRO A 1 104 ? -0.055 4.993 -15.691 1.00 92.12 104 PRO A O 1
ATOM 773 N N . PHE A 1 105 ? -1.647 4.244 -14.315 1.00 92.75 105 PHE A N 1
ATOM 774 C CA . PHE A 1 105 ? -1.060 2.925 -14.102 1.00 92.75 105 PHE A CA 1
ATOM 775 C C . PHE A 1 105 ? -1.684 1.907 -15.053 1.00 92.75 105 PHE A C 1
ATOM 777 O O . PHE A 1 105 ? -2.880 1.934 -15.319 1.00 92.75 105 PHE A O 1
ATOM 784 N N . ALA A 1 106 ? -0.879 0.961 -15.535 1.00 91.88 106 ALA A N 1
ATOM 785 C CA . ALA A 1 106 ? -1.406 -0.159 -16.302 1.00 91.88 106 ALA A CA 1
ATOM 786 C C . ALA A 1 106 ? -2.104 -1.170 -15.373 1.00 91.88 106 ALA A C 1
ATOM 788 O O . ALA A 1 106 ? -1.616 -1.454 -14.276 1.00 91.88 106 ALA A O 1
ATOM 789 N N . ASP A 1 107 ? -3.185 -1.800 -15.837 1.00 89.69 107 ASP A N 1
ATOM 790 C CA . ASP A 1 107 ? -3.937 -2.806 -15.070 1.00 89.69 107 ASP A CA 1
ATOM 791 C C . ASP A 1 107 ? -3.073 -3.939 -14.505 1.00 89.69 107 ASP A C 1
ATOM 793 O O . ASP A 1 107 ? -3.302 -4.412 -13.387 1.00 89.69 107 ASP A O 1
ATOM 797 N N . GLY A 1 108 ? -2.077 -4.380 -15.280 1.00 92.38 108 GLY A N 1
ATOM 798 C CA . GLY A 1 108 ? -1.160 -5.458 -14.901 1.00 92.38 108 GLY A CA 1
ATOM 799 C C . GLY A 1 108 ? -0.122 -5.059 -13.849 1.00 92.38 108 GLY A C 1
ATOM 800 O O . GLY A 1 108 ? 0.533 -5.928 -13.266 1.00 92.38 108 GLY A O 1
ATOM 801 N N . ASP A 1 109 ? 0.022 -3.759 -13.605 1.00 94.69 109 ASP A N 1
ATOM 802 C CA . ASP A 1 109 ? 1.008 -3.193 -12.696 1.00 94.69 109 ASP A CA 1
ATOM 803 C C . ASP A 1 109 ? 0.503 -3.123 -11.254 1.00 94.69 109 ASP A C 1
ATOM 805 O O . ASP A 1 109 ? 1.263 -3.302 -10.300 1.00 94.69 109 ASP A O 1
ATOM 809 N N . VAL A 1 110 ? -0.810 -2.933 -11.105 1.00 96.62 110 VAL A N 1
ATOM 810 C CA . VAL A 1 110 ? -1.496 -2.875 -9.817 1.00 96.62 110 VAL A CA 1
ATOM 811 C C . VAL A 1 110 ? -2.018 -4.259 -9.451 1.00 96.62 110 VAL A C 1
ATOM 813 O O . VAL A 1 110 ? -3.044 -4.730 -9.952 1.00 96.62 110 VAL A O 1
ATOM 816 N N . ARG A 1 111 ? -1.329 -4.914 -8.519 1.00 96.31 111 ARG A N 1
ATOM 817 C CA . ARG A 1 111 ? -1.709 -6.222 -7.978 1.00 96.31 111 ARG A CA 1
ATOM 818 C C . ARG A 1 111 ? -2.358 -6.079 -6.610 1.00 96.31 111 ARG A C 1
ATOM 820 O O . ARG A 1 111 ? -1.872 -5.346 -5.753 1.00 96.31 111 ARG A O 1
ATOM 827 N N . LEU A 1 112 ? -3.432 -6.829 -6.401 1.00 96.69 112 LEU A N 1
ATOM 828 C CA . LEU A 1 112 ? -4.143 -6.922 -5.132 1.00 96.69 112 LEU A CA 1
ATOM 829 C C . LEU A 1 112 ? -3.886 -8.292 -4.511 1.00 96.69 112 LEU A C 1
ATOM 831 O O . LEU A 1 112 ? -4.036 -9.314 -5.178 1.00 96.69 112 LEU A O 1
ATOM 835 N N . ASN A 1 113 ? -3.510 -8.312 -3.234 1.00 96.25 113 ASN A N 1
ATOM 836 C CA . ASN A 1 113 ? -3.487 -9.537 -2.451 1.00 96.25 113 ASN A CA 1
ATOM 837 C C . ASN A 1 113 ? -4.873 -9.741 -1.815 1.00 96.25 113 ASN A C 1
ATOM 839 O O . ASN A 1 113 ? -5.207 -8.998 -0.891 1.00 96.25 113 ASN A O 1
ATOM 843 N N . PRO A 1 114 ? -5.674 -10.727 -2.260 1.00 93.81 114 PRO A N 1
ATOM 844 C CA . PRO A 1 114 ? -7.030 -10.922 -1.751 1.00 93.81 114 PRO A CA 1
ATOM 845 C C . PRO A 1 114 ? -7.060 -11.365 -0.284 1.00 93.81 114 PRO A C 1
ATOM 847 O O . PRO A 1 114 ? -8.054 -11.134 0.392 1.00 93.81 114 PRO A O 1
ATOM 850 N N . VAL A 1 115 ? -5.978 -11.967 0.223 1.00 94.69 115 VAL A N 1
ATOM 851 C CA . VAL A 1 115 ? -5.916 -12.470 1.602 1.00 94.69 115 VAL A CA 1
ATOM 852 C C . VAL A 1 115 ? -5.674 -11.332 2.590 1.00 94.69 115 VAL A C 1
ATOM 854 O O . VAL A 1 115 ? -6.331 -11.253 3.620 1.00 94.69 115 VAL A O 1
ATOM 857 N N . THR A 1 116 ? -4.726 -10.440 2.289 1.00 95.44 116 THR A N 1
ATOM 858 C CA . THR A 1 116 ? -4.353 -9.348 3.204 1.00 95.44 116 THR A CA 1
ATOM 859 C C . THR A 1 116 ? -4.995 -8.007 2.853 1.00 95.44 116 THR A C 1
ATOM 861 O O . THR A 1 116 ? -4.811 -7.045 3.591 1.00 95.44 116 THR A O 1
ATOM 864 N N . GLY A 1 117 ? -5.645 -7.892 1.691 1.00 95.62 117 GLY A N 1
ATOM 865 C CA . GLY A 1 117 ? -6.177 -6.629 1.167 1.00 95.62 117 GLY A CA 1
ATOM 866 C C . GLY A 1 117 ? -5.106 -5.599 0.788 1.00 95.62 117 GLY A C 1
ATOM 867 O O . GLY A 1 117 ? -5.423 -4.440 0.539 1.00 95.62 117 GLY A O 1
ATOM 868 N N . HIS A 1 118 ? -3.826 -5.985 0.754 1.00 96.81 118 HIS A N 1
ATOM 869 C CA . HIS A 1 118 ? -2.745 -5.072 0.378 1.00 96.81 118 HIS A CA 1
ATOM 870 C C . HIS A 1 118 ? -2.693 -4.888 -1.134 1.00 96.81 118 HIS A C 1
ATOM 872 O O . HIS A 1 118 ? -2.955 -5.825 -1.893 1.00 96.81 118 HIS A O 1
ATOM 878 N N . ILE A 1 119 ? -2.266 -3.705 -1.560 1.00 97.19 119 ILE A N 1
ATOM 879 C CA . ILE A 1 119 ? -2.111 -3.379 -2.976 1.00 97.19 119 ILE A CA 1
ATOM 880 C C . ILE A 1 119 ? -0.650 -3.069 -3.250 1.00 97.19 119 ILE A C 1
ATOM 882 O O . ILE A 1 119 ? -0.037 -2.261 -2.560 1.00 97.19 119 ILE A O 1
ATOM 886 N N . SER A 1 120 ? -0.085 -3.736 -4.247 1.00 97.00 120 SER A N 1
ATOM 887 C CA . SER A 1 120 ? 1.275 -3.514 -4.723 1.00 97.00 120 SER A CA 1
ATOM 888 C C . SER A 1 120 ? 1.234 -2.962 -6.140 1.00 97.00 120 SER A C 1
ATOM 890 O O . SER A 1 120 ? 0.647 -3.591 -7.018 1.00 97.00 120 SER A O 1
ATOM 892 N N . VAL A 1 121 ? 1.882 -1.825 -6.351 1.00 97.38 121 VAL A N 1
ATOM 893 C CA . VAL A 1 121 ? 2.073 -1.176 -7.653 1.00 97.38 121 VAL A CA 1
ATOM 894 C C . VAL A 1 121 ? 3.538 -1.347 -8.034 1.00 97.38 121 VAL A C 1
ATOM 896 O O . VAL A 1 121 ? 4.403 -1.114 -7.190 1.00 97.38 121 VAL A O 1
ATOM 899 N N . LYS A 1 122 ? 3.865 -1.786 -9.246 1.00 96.50 122 LYS A N 1
ATOM 900 C CA . LYS A 1 122 ? 5.272 -1.921 -9.658 1.00 96.50 122 LYS A CA 1
ATOM 901 C C . LYS A 1 122 ? 5.914 -0.536 -9.750 1.00 96.50 122 LYS A C 1
ATOM 903 O O . LYS A 1 122 ? 5.251 0.446 -10.021 1.00 96.50 122 LYS A O 1
ATOM 908 N N . GLY A 1 123 ? 7.223 -0.448 -9.549 1.00 96.44 123 GLY A N 1
ATOM 909 C CA . GLY A 1 123 ? 7.959 0.812 -9.631 1.00 96.44 123 GLY A CA 1
ATOM 910 C C . GLY A 1 123 ? 7.897 1.677 -8.367 1.00 96.44 123 GLY A C 1
ATOM 911 O O . GLY A 1 123 ? 7.324 1.319 -7.332 1.00 96.44 123 GLY A O 1
ATOM 912 N N . TRP A 1 124 ? 8.564 2.830 -8.443 1.00 96.62 124 TRP A N 1
ATOM 913 C CA . TRP A 1 124 ? 8.690 3.786 -7.344 1.00 96.62 124 TRP A CA 1
ATOM 914 C C . TRP A 1 124 ? 7.629 4.891 -7.464 1.00 96.62 124 TRP A C 1
ATOM 916 O O . TRP A 1 124 ? 7.898 5.960 -8.006 1.00 96.62 124 TRP A O 1
ATOM 926 N N . HIS A 1 125 ? 6.438 4.664 -6.911 1.00 96.25 125 HIS A N 1
ATOM 927 C CA . HIS A 1 125 ? 5.304 5.598 -7.001 1.00 96.25 125 HIS A CA 1
ATOM 928 C C . HIS A 1 125 ? 4.851 6.158 -5.650 1.00 96.25 125 HIS A C 1
ATOM 930 O O . HIS A 1 125 ? 3.767 6.723 -5.544 1.00 96.25 125 HIS A O 1
ATOM 936 N N . HIS A 1 126 ? 5.680 6.043 -4.610 1.00 96.44 126 HIS A N 1
ATOM 937 C CA . HIS A 1 126 ? 5.327 6.482 -3.257 1.00 96.44 126 HIS A CA 1
ATOM 938 C C . HIS A 1 126 ? 4.838 7.925 -3.194 1.00 96.44 126 HIS A C 1
ATOM 940 O O . HIS A 1 126 ? 3.752 8.158 -2.683 1.00 96.44 126 HIS A O 1
ATOM 946 N N . LYS A 1 127 ? 5.591 8.884 -3.747 1.00 96.88 127 LYS A N 1
ATOM 947 C CA . LYS A 1 127 ? 5.200 10.305 -3.715 1.00 96.88 127 LYS A CA 1
ATOM 948 C C . LYS A 1 127 ? 3.853 10.533 -4.400 1.00 96.88 127 LYS A C 1
ATOM 950 O O . LYS A 1 127 ? 2.991 11.203 -3.846 1.00 96.88 127 LYS A O 1
ATOM 955 N N . THR A 1 128 ? 3.658 9.931 -5.569 1.00 96.38 128 THR A N 1
ATOM 956 C CA . THR A 1 128 ? 2.425 10.059 -6.348 1.00 96.38 128 THR A CA 1
ATOM 957 C C . THR A 1 128 ? 1.224 9.493 -5.588 1.00 96.38 128 THR A C 1
ATOM 959 O O . THR A 1 128 ? 0.211 10.172 -5.448 1.00 96.38 128 THR A O 1
ATOM 962 N N . ILE A 1 129 ? 1.359 8.288 -5.025 1.00 96.69 129 ILE A N 1
ATOM 963 C CA . ILE A 1 129 ? 0.289 7.613 -4.276 1.00 96.69 129 ILE A CA 1
ATOM 964 C C . ILE A 1 129 ? -0.011 8.339 -2.959 1.00 96.69 129 ILE A C 1
ATOM 966 O O . ILE A 1 129 ? -1.175 8.501 -2.602 1.00 96.69 129 ILE A O 1
ATOM 970 N N . VAL A 1 130 ? 1.015 8.806 -2.243 1.00 96.75 130 VAL A N 1
ATOM 971 C CA . VAL A 1 130 ? 0.858 9.599 -1.014 1.00 96.75 130 VAL A CA 1
ATOM 972 C C . VAL A 1 130 ? 0.116 10.898 -1.302 1.00 96.75 130 VAL A C 1
ATOM 974 O O . VAL A 1 130 ? -0.842 11.211 -0.598 1.00 96.75 130 VAL A O 1
ATOM 977 N N . ASN A 1 131 ? 0.501 11.624 -2.354 1.00 96.50 131 ASN A N 1
ATOM 978 C CA . ASN A 1 131 ? -0.162 12.870 -2.736 1.00 96.50 131 ASN A CA 1
ATOM 979 C C . ASN A 1 131 ? -1.628 12.634 -3.102 1.00 96.50 131 ASN A C 1
ATOM 981 O O . ASN A 1 131 ? -2.495 13.371 -2.640 1.00 96.50 131 ASN A O 1
ATOM 985 N N . TRP A 1 132 ? -1.916 11.577 -3.865 1.00 95.62 132 TRP A N 1
ATOM 986 C CA . TRP A 1 132 ? -3.284 11.208 -4.210 1.00 95.62 132 TRP A CA 1
ATOM 987 C C . TRP A 1 132 ? -4.112 10.842 -2.969 1.00 95.62 132 TRP A C 1
ATOM 989 O O . TRP A 1 132 ? -5.168 11.425 -2.745 1.00 95.62 132 TRP A O 1
ATOM 999 N N . LEU A 1 133 ? -3.619 9.955 -2.097 1.00 94.56 133 LEU A N 1
ATOM 1000 C CA . LEU A 1 133 ? -4.323 9.586 -0.859 1.00 94.56 133 LEU A CA 1
ATOM 1001 C C . LEU A 1 133 ? -4.560 10.796 0.058 1.00 94.56 133 LEU A C 1
ATOM 1003 O O . LEU A 1 133 ? -5.629 10.910 0.661 1.00 94.56 133 LEU A O 1
ATOM 1007 N N . THR A 1 134 ? -3.594 11.713 0.123 1.00 94.81 134 THR A N 1
ATOM 1008 C CA . THR A 1 134 ? -3.711 12.960 0.888 1.00 94.81 134 THR A CA 1
ATOM 1009 C C . THR A 1 134 ? -4.779 13.873 0.290 1.00 94.81 134 THR A C 1
ATOM 1011 O O . THR A 1 134 ? -5.626 14.372 1.026 1.00 94.81 134 THR A O 1
ATOM 1014 N N . ALA A 1 135 ? -4.810 14.033 -1.037 1.00 93.06 135 ALA A N 1
ATOM 1015 C CA . ALA A 1 135 ? -5.845 14.798 -1.734 1.00 93.06 135 ALA A CA 1
ATOM 1016 C C . ALA A 1 135 ? -7.248 14.204 -1.520 1.00 93.06 135 ALA A C 1
ATOM 1018 O O . ALA A 1 135 ? -8.230 14.930 -1.394 1.00 93.06 135 ALA A O 1
ATOM 1019 N N . GLN A 1 136 ? -7.346 12.877 -1.394 1.00 89.94 136 GLN A N 1
ATOM 1020 C CA . GLN A 1 136 ? -8.594 12.198 -1.047 1.00 89.94 136 GLN A CA 1
ATOM 1021 C C . GLN A 1 136 ? -8.995 12.375 0.432 1.00 89.94 136 GLN A C 1
ATOM 1023 O O . GLN A 1 136 ? -10.127 12.027 0.801 1.00 89.94 136 GLN A O 1
ATOM 1028 N N . GLY A 1 137 ? -8.097 12.879 1.284 1.00 90.38 137 GLY A N 1
ATOM 1029 C CA . GLY A 1 137 ? -8.303 13.127 2.714 1.00 90.38 137 GLY A CA 1
ATOM 1030 C C . GLY A 1 137 ? -8.061 11.914 3.620 1.00 90.38 137 GLY A C 1
ATOM 1031 O O . GLY A 1 137 ? -8.765 11.773 4.620 1.00 90.38 137 GLY A O 1
ATOM 1032 N N . PHE A 1 138 ? -7.172 10.984 3.234 1.00 88.12 138 PHE A N 1
ATOM 1033 C CA . PHE A 1 138 ? -6.736 9.858 4.086 1.00 88.12 138 PHE A CA 1
ATOM 1034 C C . PHE A 1 138 ? -5.618 10.275 5.038 1.00 88.12 138 PHE A C 1
ATOM 1036 O O . PHE A 1 138 ? -4.814 11.159 4.679 1.00 88.12 138 PHE A O 1
#

Foldseek 3Di:
DDDDDDDDDDDDDDDDDDDDDDDDDDDDDDDDDDDDDDPPPPPDPPPPPDPPADDDQKDFDADPVRAFQKDWDAPDVRPFTKIKHARMDGDLVSVLVVCVVPDVADNVQWDADPVRSMIIGTDDCRVVVRVVVVVSPD

Radius of gyration: 27.39 Å; Cα contacts (8 Å, |Δi|>4): 133; chains: 1; bounding box: 57×55×81 Å

Nearest PDB structures (foldseek):
  6ywe-assembly1_7  TM=9.513E-01  e=9.865E-09  Neurospora crassa
  5mrc-assembly1_7  TM=9.597E-01  e=8.454E-08  Saccharomyces cerevisiae
  6gb2-assembly1_Bl  TM=8.458E-01  e=9.023E-08  Sus scrofa
  9g6k-assembly1_LU  TM=9.021E-01  e=6.788E-07  Toxoplasma gondii
  6z1p-assembly1_AL  TM=9.059E-01  e=8.055E-06  Tetrahymena thermophila SB210

Secondary structure (DSSP, 8-state):
-------------------------------------------PPP----------SEEEPPPTTS--SEEEEEEGGGTEEEEEE--EEE-HHHHHHHHHHHS---TTTEEE-TTT--EEEESS-HHHHHHHHHHTT-

InterPro domains:
  IPR007740 Large ribosomal subunit protein mL49 [PF05046] (57-138)
  IPR007740 Large ribosomal subunit protein mL49 [PTHR13477] (31-138)

Mean predicted aligned error: 16.04 Å